Protein AF-A0A1F5A485-F1 (afdb_monomer_lite)

Radius of gyration: 13.73 Å; chains: 1; bounding box: 28×34×28 Å

pLDDT: mean 78.48, std 18.53, range [36.19, 95.38]

Foldseek 3Di:
DDDDPLLVCLVCQLLVNDDLVNNLVSVVVCVVDPVSVVSSVVVNVVSVVCVVVVVRPDSVPPDPDPDDDPHVVVVVCVVVVPDD

Secondary structure (DSSP, 8-state):
-PPPTTGGGHHHHHTT-S-HHHHHHHHHHHTT-HHHHHHHHHHHHHHHHHHHTTSSPPTTSS---S--PPPHHHHHHHHTT---

Structure (mmCIF, N/CA/C/O backbone):
data_AF-A0A1F5A485-F1
#
_entry.id   AF-A0A1F5A485-F1
#
loop_
_atom_site.group_PDB
_atom_site.id
_atom_site.type_symbol
_atom_site.label_atom_id
_atom_site.label_alt_id
_atom_site.label_comp_id
_atom_site.label_asym_id
_atom_site.label_entity_id
_atom_site.label_seq_id
_atom_site.pdbx_PDB_ins_code
_atom_site.Cartn_x
_atom_site.Cartn_y
_atom_site.Cartn_z
_atom_site.occupancy
_atom_site.B_iso_or_equiv
_atom_site.auth_seq_id
_atom_site.auth_comp_id
_atom_site.auth_asym_id
_atom_site.auth_atom_id
_atom_site.pdbx_PDB_model_num
ATOM 1 N N . MET A 1 1 ? 5.595 -17.349 12.342 1.00 54.41 1 MET A N 1
ATOM 2 C CA . MET A 1 1 ? 5.110 -16.872 11.025 1.00 54.41 1 MET A CA 1
ATOM 3 C C . MET A 1 1 ? 6.298 -16.292 10.273 1.00 54.41 1 MET A C 1
ATOM 5 O O . MET A 1 1 ? 6.980 -15.440 10.830 1.00 54.41 1 MET A O 1
ATOM 9 N N . LYS A 1 2 ? 6.628 -16.801 9.079 1.00 61.03 2 LYS A N 1
ATOM 10 C CA . LYS A 1 2 ? 7.724 -16.232 8.276 1.00 61.03 2 LYS A CA 1
ATOM 11 C C . LYS A 1 2 ? 7.276 -14.858 7.776 1.00 61.03 2 LYS A C 1
ATOM 13 O O . LYS A 1 2 ? 6.177 -14.752 7.239 1.00 61.03 2 LYS A O 1
ATOM 18 N N . LYS A 1 3 ? 8.093 -13.822 7.983 1.00 73.00 3 LYS A N 1
ATOM 19 C CA . LYS A 1 3 ? 7.837 -12.491 7.416 1.00 73.00 3 LYS A CA 1
ATOM 20 C C . LYS A 1 3 ? 7.738 -12.638 5.897 1.00 73.00 3 LYS A C 1
ATOM 22 O O . LYS A 1 3 ? 8.621 -13.249 5.292 1.00 73.00 3 LYS A O 1
ATOM 27 N N . CYS A 1 4 ? 6.655 -12.149 5.294 1.00 89.62 4 CYS A N 1
ATOM 28 C CA . CYS A 1 4 ? 6.544 -12.161 3.840 1.00 89.62 4 CYS A CA 1
ATOM 29 C C . CYS A 1 4 ? 7.621 -11.241 3.254 1.00 89.62 4 CYS A C 1
ATOM 31 O O . CYS A 1 4 ? 7.833 -10.138 3.757 1.00 89.62 4 CYS A O 1
ATOM 33 N N . LYS A 1 5 ? 8.282 -11.673 2.174 1.00 91.62 5 LYS A N 1
ATOM 34 C CA . LYS A 1 5 ? 9.343 -10.885 1.537 1.00 91.62 5 LYS A CA 1
ATOM 35 C C . LYS A 1 5 ? 8.855 -9.525 1.035 1.00 91.62 5 LYS A C 1
ATOM 37 O O . LYS A 1 5 ? 9.654 -8.609 0.992 1.00 91.62 5 LYS A O 1
ATOM 42 N N . TYR A 1 6 ?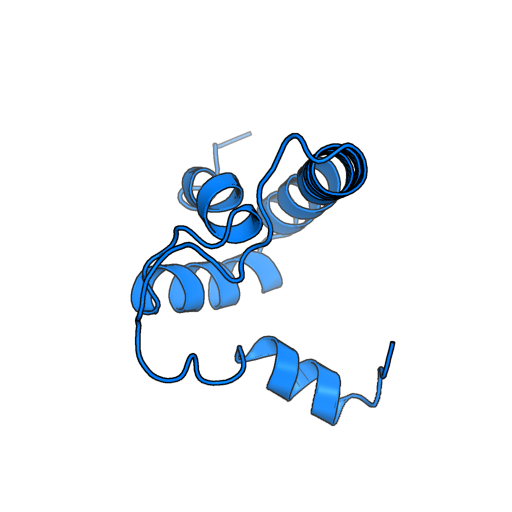 7.570 -9.378 0.710 1.00 92.81 6 TYR A N 1
ATOM 43 C CA . TYR A 1 6 ? 6.980 -8.142 0.178 1.00 92.81 6 TYR A CA 1
ATOM 44 C C . TYR A 1 6 ? 6.399 -7.214 1.247 1.00 92.81 6 TYR A C 1
ATOM 46 O O . TYR A 1 6 ? 5.929 -6.128 0.933 1.00 92.81 6 TYR A O 1
ATOM 54 N N . GLU A 1 7 ? 6.422 -7.616 2.517 1.00 92.56 7 GLU A N 1
ATOM 55 C CA . GLU A 1 7 ? 5.816 -6.839 3.602 1.00 92.56 7 GLU A CA 1
ATOM 56 C C . GLU A 1 7 ? 6.417 -5.428 3.733 1.00 92.56 7 GLU A C 1
ATOM 58 O O . GLU A 1 7 ? 5.713 -4.478 4.048 1.00 92.56 7 GLU A O 1
ATOM 63 N N . HIS A 1 8 ? 7.703 -5.275 3.416 1.00 93.50 8 HIS A N 1
ATOM 64 C CA . HIS A 1 8 ? 8.406 -3.991 3.448 1.00 93.50 8 HIS A CA 1
ATOM 65 C C . HIS A 1 8 ? 7.932 -2.979 2.388 1.00 93.50 8 HIS A C 1
ATOM 67 O O . HIS A 1 8 ? 8.275 -1.804 2.476 1.00 93.50 8 HIS A O 1
ATOM 73 N N . TRP A 1 9 ? 7.156 -3.409 1.389 1.00 95.38 9 TRP A N 1
ATOM 74 C CA . TRP A 1 9 ? 6.602 -2.528 0.361 1.00 95.38 9 TRP A CA 1
ATOM 75 C C . TRP A 1 9 ? 5.267 -1.895 0.761 1.00 95.38 9 TRP A C 1
ATOM 77 O O . TRP A 1 9 ? 4.839 -0.958 0.094 1.00 95.38 9 TRP A O 1
ATOM 87 N N . ILE A 1 10 ? 4.628 -2.339 1.851 1.00 94.50 10 ILE A N 1
ATOM 88 C CA . ILE A 1 10 ? 3.281 -1.878 2.221 1.00 94.50 10 ILE A CA 1
ATOM 89 C C . ILE A 1 10 ? 3.256 -0.373 2.515 1.00 94.50 10 ILE A C 1
ATOM 91 O O . ILE A 1 10 ? 2.447 0.343 1.927 1.00 94.50 10 ILE A O 1
ATOM 95 N N . ASP A 1 11 ? 4.164 0.135 3.351 1.00 93.62 11 ASP A N 1
ATOM 96 C CA . ASP A 1 11 ? 4.203 1.568 3.679 1.00 93.62 11 ASP A CA 1
ATOM 97 C C . ASP A 1 11 ? 4.484 2.416 2.432 1.00 93.62 11 ASP A C 1
ATOM 99 O O . ASP A 1 11 ? 3.838 3.435 2.195 1.00 93.62 11 ASP A O 1
ATOM 103 N N . GLY A 1 12 ? 5.419 1.962 1.590 1.00 93.56 12 GLY A N 1
ATOM 104 C CA . GLY A 1 12 ? 5.724 2.617 0.321 1.00 93.56 12 GLY A CA 1
ATOM 105 C C . GLY A 1 12 ? 4.526 2.628 -0.626 1.00 93.56 12 GLY A C 1
ATOM 106 O O . GLY A 1 12 ? 4.298 3.620 -1.310 1.00 93.56 12 GLY A O 1
ATOM 107 N N . TYR A 1 13 ? 3.743 1.551 -0.650 1.00 94.00 13 TYR A N 1
ATOM 108 C CA . TYR A 1 13 ? 2.535 1.452 -1.458 1.00 94.00 13 TYR A CA 1
ATOM 109 C C . TYR A 1 13 ? 1.442 2.404 -0.955 1.00 94.00 13 TYR A C 1
ATOM 111 O O . TYR A 1 13 ? 0.872 3.154 -1.742 1.00 94.00 13 TYR A O 1
ATOM 119 N N . LEU A 1 14 ? 1.183 2.428 0.357 1.00 92.94 14 LEU A N 1
ATOM 120 C CA . LEU A 1 14 ? 0.151 3.272 0.975 1.00 92.94 14 LEU A CA 1
ATOM 121 C C . LEU A 1 14 ? 0.464 4.775 0.912 1.00 92.94 14 LEU A C 1
ATOM 123 O O . LEU A 1 14 ? -0.452 5.603 0.928 1.00 92.94 14 LEU A O 1
ATOM 127 N N . LEU A 1 15 ? 1.748 5.128 0.870 1.00 92.44 15 LEU A N 1
ATOM 128 C CA . LEU A 1 15 ? 2.230 6.508 0.796 1.00 92.44 15 LEU A CA 1
ATOM 129 C C . LEU A 1 15 ? 2.590 6.953 -0.629 1.00 92.44 15 LEU A C 1
ATOM 131 O O . LEU A 1 15 ? 3.161 8.029 -0.781 1.00 92.44 15 LEU A O 1
ATOM 135 N N . ASP A 1 16 ? 2.288 6.144 -1.651 1.00 89.00 16 ASP A N 1
ATOM 136 C CA . ASP A 1 16 ? 2.598 6.430 -3.061 1.00 89.00 16 ASP A CA 1
ATOM 137 C C . ASP A 1 16 ? 4.104 6.677 -3.335 1.00 89.00 16 ASP A C 1
ATOM 139 O O . ASP A 1 16 ? 4.481 7.490 -4.173 1.00 89.00 16 ASP A O 1
ATOM 143 N N . ARG A 1 17 ? 4.990 5.953 -2.634 1.00 92.06 17 ARG A N 1
ATOM 144 C CA . ARG A 1 17 ? 6.463 6.072 -2.727 1.00 92.06 17 ARG A CA 1
ATOM 145 C C . ARG A 1 17 ? 7.153 4.921 -3.463 1.00 92.06 17 ARG A C 1
ATOM 147 O O . ARG A 1 17 ? 8.372 4.955 -3.624 1.00 92.06 17 ARG A O 1
ATOM 154 N N . LEU A 1 18 ? 6.419 3.885 -3.872 1.00 91.12 18 LEU A N 1
ATOM 155 C CA . LEU A 1 18 ? 6.994 2.804 -4.678 1.00 91.12 18 LEU A CA 1
ATOM 156 C C . LEU A 1 18 ? 7.233 3.259 -6.115 1.00 91.12 18 LEU A C 1
ATOM 158 O O . LEU A 1 18 ? 6.429 3.985 -6.701 1.00 91.12 18 LEU A O 1
ATOM 162 N N . LYS A 1 19 ? 8.318 2.759 -6.709 1.00 91.19 19 LYS A N 1
ATOM 163 C CA . LYS A 1 19 ? 8.521 2.867 -8.154 1.00 91.19 19 LYS A CA 1
ATOM 164 C C . LYS A 1 19 ? 7.409 2.104 -8.884 1.00 91.19 19 LYS A C 1
ATOM 166 O O . LYS A 1 19 ? 6.916 1.114 -8.344 1.00 91.19 19 LYS A O 1
ATOM 171 N N . PRO A 1 20 ? 7.052 2.488 -10.122 1.00 88.69 20 PRO A N 1
ATOM 172 C CA . PRO A 1 20 ? 6.000 1.804 -10.877 1.00 88.69 20 PRO A CA 1
ATOM 173 C C . PRO A 1 20 ? 6.213 0.288 -11.014 1.00 88.69 20 PRO A C 1
ATOM 175 O O . PRO A 1 20 ? 5.261 -0.481 -10.913 1.00 88.69 20 PRO A O 1
ATOM 178 N N . GLU A 1 21 ? 7.463 -0.140 -11.198 1.00 89.56 21 GLU A N 1
ATOM 179 C CA . GLU A 1 21 ? 7.850 -1.552 -11.321 1.00 89.56 21 GLU A CA 1
ATOM 180 C C . GLU A 1 21 ? 7.620 -2.326 -10.013 1.00 89.56 21 GLU A C 1
ATOM 182 O O . GLU A 1 21 ? 6.961 -3.367 -10.009 1.00 89.56 21 GLU A O 1
ATOM 187 N N . ASP A 1 22 ? 8.092 -1.778 -8.890 1.00 92.69 22 ASP A N 1
ATOM 188 C CA . ASP A 1 22 ? 7.912 -2.366 -7.558 1.00 92.69 22 ASP A CA 1
ATOM 189 C C . ASP A 1 22 ? 6.437 -2.368 -7.150 1.00 92.69 22 ASP A C 1
ATOM 191 O O . ASP A 1 22 ? 5.948 -3.332 -6.563 1.00 92.69 22 ASP A O 1
ATOM 195 N N . GLN A 1 23 ? 5.700 -1.311 -7.503 1.00 91.81 23 GLN A N 1
ATOM 196 C CA . GLN A 1 23 ? 4.266 -1.227 -7.271 1.00 91.81 23 GLN A CA 1
ATOM 197 C C . GLN A 1 23 ? 3.528 -2.350 -8.000 1.00 91.81 23 GLN A C 1
ATOM 199 O O . GLN A 1 23 ? 2.725 -3.029 -7.370 1.00 91.81 23 GLN A O 1
ATOM 204 N N . ALA A 1 24 ? 3.796 -2.566 -9.292 1.00 90.50 24 ALA A N 1
ATOM 205 C CA . ALA A 1 24 ? 3.153 -3.628 -10.066 1.00 90.50 24 ALA A CA 1
ATOM 206 C C . ALA A 1 24 ? 3.464 -5.021 -9.490 1.00 90.50 24 ALA A C 1
ATOM 208 O O . ALA A 1 24 ? 2.561 -5.836 -9.304 1.00 90.50 24 ALA A O 1
ATOM 209 N N . ALA A 1 25 ? 4.724 -5.270 -9.126 1.00 91.81 25 ALA A N 1
ATOM 210 C CA . ALA A 1 25 ? 5.137 -6.531 -8.516 1.00 91.81 25 ALA A CA 1
ATOM 211 C C . ALA A 1 25 ? 4.506 -6.749 -7.127 1.00 91.81 25 ALA A C 1
ATOM 213 O O . ALA A 1 25 ? 4.108 -7.865 -6.781 1.00 91.81 25 ALA A O 1
ATOM 214 N N . PHE A 1 26 ? 4.394 -5.689 -6.320 1.00 94.81 26 PHE A N 1
ATOM 215 C CA . PHE A 1 26 ? 3.686 -5.732 -5.043 1.00 94.81 26 PHE A CA 1
ATOM 216 C C . PHE A 1 26 ? 2.204 -6.043 -5.246 1.00 94.81 26 PHE A C 1
ATOM 218 O O . PHE A 1 26 ? 1.631 -6.863 -4.536 1.00 94.81 26 PHE A O 1
ATOM 225 N N . GLU A 1 27 ? 1.604 -5.390 -6.235 1.00 93.38 27 GLU A N 1
ATOM 226 C CA . GLU A 1 27 ? 0.211 -5.516 -6.618 1.00 93.38 27 GLU A CA 1
ATOM 227 C C . GLU A 1 27 ? -0.146 -6.961 -6.985 1.00 93.38 27 GLU A C 1
ATOM 229 O O . GLU A 1 27 ? -1.101 -7.511 -6.440 1.00 93.38 27 GLU A O 1
ATOM 234 N N . GLU A 1 28 ? 0.644 -7.607 -7.840 1.00 92.38 28 GLU A N 1
ATOM 235 C CA . GLU A 1 28 ? 0.482 -9.029 -8.174 1.00 92.38 28 GLU A CA 1
ATOM 236 C C . GLU A 1 28 ? 0.566 -9.931 -6.938 1.00 92.38 28 GLU A C 1
ATOM 238 O O . GLU A 1 28 ? -0.204 -10.884 -6.796 1.00 92.38 28 GLU A O 1
ATOM 243 N N . HIS A 1 29 ? 1.473 -9.615 -6.014 1.00 93.25 29 HIS A N 1
ATOM 244 C CA . HIS A 1 29 ? 1.650 -10.391 -4.798 1.00 93.25 29 HIS A CA 1
ATOM 245 C C . HIS A 1 29 ? 0.517 -10.202 -3.781 1.00 93.25 29 HIS A C 1
ATOM 247 O O . HIS A 1 29 ? 0.048 -11.187 -3.204 1.00 93.25 29 HIS A O 1
ATOM 253 N N . TYR A 1 30 ? 0.089 -8.963 -3.520 1.00 89.25 30 TYR A N 1
ATOM 254 C CA . TYR A 1 30 ? -0.861 -8.677 -2.441 1.00 89.25 30 TYR A CA 1
ATOM 255 C C . TYR A 1 30 ? -2.203 -9.373 -2.681 1.00 89.25 30 TYR A C 1
ATOM 257 O O . TYR A 1 30 ? -2.821 -9.844 -1.728 1.00 89.25 30 TYR A O 1
ATOM 265 N N . PHE A 1 31 ? -2.608 -9.539 -3.941 1.00 88.12 31 PHE A N 1
ATOM 266 C CA . PHE A 1 31 ? -3.844 -10.239 -4.283 1.00 88.12 31 PHE A CA 1
ATOM 267 C C . PHE A 1 31 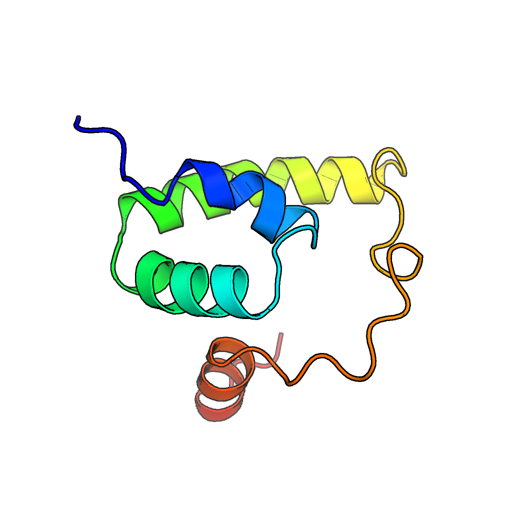? -3.838 -11.736 -4.009 1.00 88.12 31 PHE A C 1
ATOM 269 O O . PHE A 1 31 ? -4.901 -12.323 -3.821 1.00 88.12 31 PHE A O 1
ATOM 276 N N . ILE A 1 32 ? -2.664 -12.362 -3.972 1.00 90.62 32 ILE A N 1
ATOM 277 C CA . ILE A 1 32 ? -2.529 -13.802 -3.724 1.00 90.62 32 ILE A CA 1
ATOM 278 C C . ILE A 1 32 ? -1.989 -14.111 -2.326 1.00 90.62 32 ILE A C 1
ATOM 280 O O . ILE A 1 32 ? -1.812 -15.276 -1.973 1.00 90.62 32 ILE A O 1
ATOM 284 N N . CYS A 1 33 ? -1.710 -13.088 -1.516 1.00 93.44 33 CYS A N 1
ATOM 285 C CA . CYS A 1 33 ? -1.132 -13.249 -0.190 1.00 93.44 33 CYS A CA 1
ATOM 286 C C . CYS A 1 33 ? -2.063 -12.684 0.892 1.00 93.44 33 CYS A C 1
ATOM 288 O O . CYS A 1 33 ? -2.014 -11.484 1.174 1.00 93.44 33 CYS A O 1
ATOM 290 N N . PRO A 1 34 ? -2.841 -13.543 1.585 1.00 92.06 34 PRO A N 1
ATOM 291 C CA . PRO A 1 34 ? -3.742 -13.117 2.659 1.00 92.06 34 PRO A CA 1
ATOM 292 C C . PRO A 1 34 ? -3.044 -12.322 3.770 1.00 92.06 34 PRO A C 1
ATOM 294 O O . PRO A 1 34 ? -3.629 -11.416 4.351 1.00 92.06 34 PRO A O 1
ATOM 297 N N . HIS A 1 35 ? -1.774 -12.630 4.047 1.00 92.06 35 HIS A N 1
ATOM 298 C CA . HIS A 1 35 ? -0.975 -11.918 5.047 1.00 92.06 35 HIS A CA 1
ATOM 299 C C . HIS A 1 35 ? -0.672 -10.473 4.634 1.00 92.06 35 HIS A C 1
ATOM 301 O O . HIS A 1 35 ? -0.851 -9.555 5.431 1.00 92.06 35 HIS A O 1
ATOM 307 N N . CYS A 1 36 ? -0.240 -10.256 3.388 1.00 92.88 36 CYS A N 1
ATOM 308 C CA . CYS A 1 36 ? 0.003 -8.907 2.876 1.00 92.88 36 CYS A CA 1
ATOM 309 C C . CYS A 1 36 ? -1.301 -8.125 2.707 1.00 92.88 36 CYS A C 1
ATOM 311 O O . CYS A 1 36 ? -1.312 -6.940 3.019 1.00 92.88 36 CYS A O 1
ATOM 313 N N . PHE A 1 37 ? -2.393 -8.784 2.301 1.00 92.56 37 PHE A N 1
ATOM 314 C CA . PHE A 1 37 ? -3.723 -8.175 2.266 1.00 92.56 37 PHE A CA 1
ATOM 315 C C . PHE A 1 37 ? -4.142 -7.661 3.649 1.00 92.56 37 PHE A C 1
ATOM 317 O O . PHE A 1 37 ? -4.423 -6.478 3.799 1.00 92.56 37 PHE A O 1
ATOM 324 N N . ALA A 1 38 ? -4.120 -8.525 4.670 1.00 92.50 38 ALA A N 1
ATOM 325 C CA . ALA A 1 38 ? -4.554 -8.164 6.020 1.00 92.50 38 ALA A CA 1
ATOM 326 C C . ALA A 1 38 ?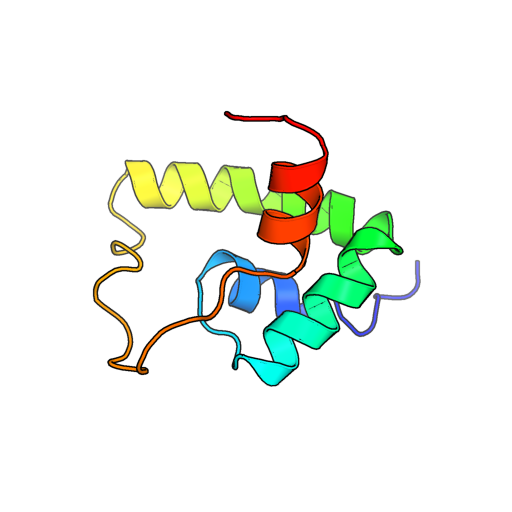 -3.705 -7.037 6.627 1.00 92.50 38 ALA A C 1
ATOM 328 O O . ALA A 1 38 ? -4.236 -6.125 7.255 1.00 92.50 38 ALA A O 1
ATOM 329 N N . LYS A 1 39 ? -2.382 -7.065 6.413 1.00 92.75 39 LYS A N 1
ATOM 330 C CA . LYS A 1 39 ? -1.501 -5.988 6.883 1.00 92.75 39 LYS A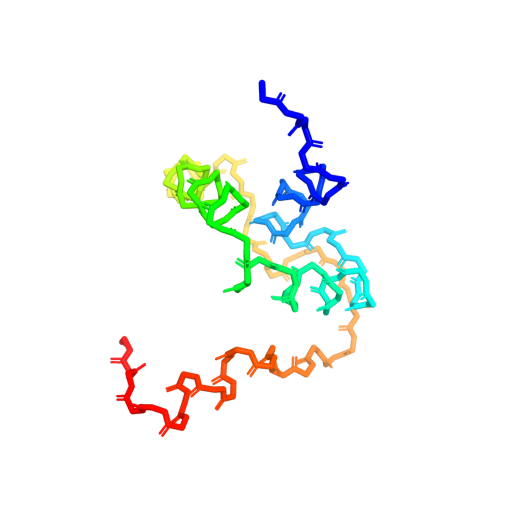 CA 1
ATOM 331 C C . LYS A 1 39 ? -1.754 -4.665 6.173 1.00 92.75 39 LYS A C 1
ATOM 333 O O . LYS A 1 39 ? -1.797 -3.632 6.834 1.00 92.75 39 LYS A O 1
ATOM 338 N N . LEU A 1 40 ? -1.922 -4.700 4.853 1.00 93.56 40 LEU A N 1
ATOM 339 C CA . LEU A 1 40 ? -2.228 -3.509 4.072 1.00 93.56 40 LEU A CA 1
ATOM 340 C C . LEU A 1 40 ? -3.557 -2.895 4.505 1.00 93.56 40 LEU A C 1
ATOM 342 O O . LEU A 1 40 ? -3.615 -1.686 4.698 1.00 93.56 40 LEU A O 1
ATOM 346 N N . ASP A 1 41 ? -4.588 -3.717 4.704 1.00 92.31 41 ASP A N 1
ATOM 347 C CA . ASP A 1 41 ? -5.901 -3.276 5.176 1.00 92.31 41 ASP A CA 1
ATOM 348 C C . ASP A 1 41 ? -5.792 -2.571 6.538 1.00 92.31 41 ASP A C 1
ATOM 350 O O . ASP A 1 41 ? -6.163 -1.401 6.656 1.00 92.31 41 ASP A O 1
ATOM 354 N N . GLN A 1 42 ? -5.131 -3.208 7.512 1.00 92.88 42 GLN A N 1
ATOM 355 C CA . GLN A 1 42 ? -4.896 -2.640 8.843 1.00 92.88 42 GLN A CA 1
ATOM 356 C C . GLN A 1 42 ? -4.136 -1.302 8.796 1.00 92.88 42 GLN A C 1
ATOM 358 O O . GLN A 1 42 ? -4.474 -0.356 9.504 1.00 92.88 42 GLN A O 1
ATOM 363 N N . GLN A 1 43 ? -3.083 -1.200 7.981 1.00 94.38 43 GLN A N 1
ATOM 364 C CA . GLN A 1 43 ? -2.296 0.034 7.878 1.00 94.38 43 GLN A CA 1
ATOM 365 C C . GLN A 1 43 ? -3.016 1.127 7.073 1.00 94.38 43 GLN A C 1
ATOM 367 O O . GLN A 1 43 ? -2.790 2.315 7.314 1.00 94.38 43 GLN A O 1
ATOM 372 N N . SER A 1 44 ? -3.904 0.753 6.147 1.00 93.12 44 SER A N 1
ATOM 373 C CA . SER A 1 44 ? -4.656 1.705 5.327 1.00 93.12 44 SER A CA 1
ATOM 374 C C . SER A 1 44 ? -5.598 2.578 6.155 1.00 93.12 44 SER A C 1
ATOM 376 O O . SER A 1 44 ? -5.746 3.760 5.848 1.00 93.12 44 SER A O 1
ATOM 378 N N . GLU A 1 45 ? -6.173 2.037 7.232 1.00 92.69 45 GLU A N 1
ATOM 379 C CA . GLU A 1 45 ? -7.030 2.784 8.156 1.00 92.69 45 GLU A CA 1
ATOM 380 C C . GLU A 1 45 ? -6.249 3.916 8.840 1.00 92.69 45 GLU A C 1
ATOM 382 O O . GLU A 1 45 ? -6.675 5.072 8.832 1.00 92.69 45 GLU A O 1
ATOM 387 N N . ILE A 1 46 ? -5.046 3.613 9.336 1.00 93.00 46 ILE A N 1
ATOM 388 C CA . ILE A 1 46 ? -4.159 4.601 9.964 1.00 93.00 46 ILE A CA 1
ATOM 389 C C . ILE A 1 46 ? -3.795 5.696 8.957 1.00 93.00 46 ILE A C 1
ATOM 391 O O . ILE A 1 46 ? -3.896 6.883 9.260 1.00 93.00 46 ILE A O 1
ATOM 395 N N . VAL A 1 47 ? -3.407 5.314 7.738 1.00 91.31 47 VAL A N 1
ATOM 396 C CA . VAL A 1 47 ? -3.039 6.271 6.685 1.00 91.31 47 VAL A CA 1
ATOM 397 C C . VAL A 1 47 ? -4.216 7.176 6.311 1.00 91.31 47 VAL A C 1
ATOM 399 O O . VAL A 1 47 ? -4.012 8.370 6.105 1.00 91.31 47 VAL A O 1
ATOM 402 N N . GLN A 1 48 ? -5.444 6.654 6.259 1.00 89.31 48 GLN A N 1
ATOM 403 C CA . GLN A 1 48 ? -6.638 7.466 6.004 1.00 89.31 48 GLN A CA 1
ATOM 404 C C . GLN A 1 48 ? -6.882 8.498 7.109 1.00 89.31 48 GLN A C 1
ATOM 406 O O . GLN A 1 48 ? -7.157 9.657 6.798 1.00 89.31 48 GLN A O 1
ATOM 411 N N . ILE A 1 49 ? -6.735 8.108 8.379 1.00 92.56 49 ILE A N 1
ATOM 412 C CA . ILE A 1 49 ? -6.848 9.032 9.516 1.00 92.56 49 ILE A CA 1
ATOM 413 C C . ILE A 1 49 ? -5.780 10.124 9.407 1.00 92.56 49 ILE A C 1
ATOM 415 O O . ILE A 1 49 ? -6.102 11.305 9.450 1.00 92.56 49 ILE A O 1
ATOM 419 N N . LEU A 1 50 ? -4.518 9.753 9.178 1.00 91.06 50 LEU A N 1
ATOM 420 C CA . LEU A 1 50 ? -3.426 10.723 9.074 1.00 91.06 50 LEU A CA 1
ATOM 421 C C . LEU A 1 50 ? -3.584 11.684 7.883 1.00 91.06 50 LEU A C 1
ATOM 423 O O . LEU A 1 50 ? -3.215 12.851 7.994 1.00 91.06 50 LEU A O 1
ATOM 427 N N . ARG A 1 51 ? -4.148 11.223 6.759 1.00 87.56 51 ARG A N 1
ATOM 428 C CA . ARG A 1 51 ? -4.511 12.087 5.620 1.00 87.56 51 ARG A CA 1
ATOM 429 C C . ARG A 1 51 ? -5.645 13.049 5.989 1.00 87.56 51 ARG A C 1
ATOM 431 O O . ARG A 1 51 ? -5.575 14.223 5.649 1.00 87.56 51 ARG A O 1
ATOM 438 N N . LYS A 1 52 ? -6.665 12.578 6.715 1.00 89.69 52 LYS A N 1
ATOM 439 C CA . LYS A 1 52 ? -7.790 13.409 7.174 1.00 89.69 52 LYS A CA 1
ATOM 440 C C . LYS A 1 52 ? -7.343 14.514 8.134 1.00 89.69 52 LYS A C 1
ATOM 442 O O . LYS A 1 52 ? -7.821 15.637 8.025 1.00 89.69 52 LYS A O 1
ATOM 447 N N . GLU A 1 53 ? -6.413 14.202 9.029 1.00 92.44 53 GLU A N 1
ATOM 448 C CA . GLU A 1 53 ? -5.836 15.161 9.978 1.00 92.44 53 GLU A CA 1
ATOM 449 C C . GLU A 1 53 ? -4.760 16.068 9.341 1.00 92.44 53 GLU A C 1
ATOM 451 O O . GLU A 1 53 ? -4.154 16.885 10.029 1.00 92.44 53 GLU A O 1
ATOM 456 N N . GLY A 1 54 ? -4.484 15.927 8.037 1.00 88.12 54 GLY A N 1
ATOM 457 C CA . GLY A 1 54 ? -3.486 16.732 7.324 1.00 88.12 54 GLY A CA 1
ATOM 458 C C . GLY A 1 54 ? -2.031 16.441 7.712 1.00 88.12 54 GLY A C 1
ATOM 459 O O . GLY A 1 54 ? -1.136 17.201 7.356 1.00 88.12 54 GLY A O 1
ATOM 460 N N . VAL A 1 55 ? -1.775 15.346 8.437 1.00 89.94 55 VAL A N 1
ATOM 461 C CA . VAL A 1 55 ? -0.424 14.916 8.840 1.00 89.94 55 VAL A CA 1
ATOM 462 C C . VAL A 1 55 ? 0.344 14.351 7.646 1.00 89.94 55 VAL A C 1
ATOM 464 O O . VAL A 1 55 ? 1.554 14.539 7.523 1.00 89.94 55 VAL A O 1
ATOM 467 N N . LEU A 1 56 ? -0.359 13.646 6.758 1.00 84.25 56 LEU A N 1
ATOM 468 C CA . LEU A 1 56 ? 0.171 13.212 5.470 1.00 84.25 56 LEU A CA 1
ATOM 469 C C . LEU A 1 56 ? -0.299 14.189 4.393 1.00 84.25 56 LEU A C 1
ATOM 471 O O . LEU A 1 56 ? -1.496 14.446 4.282 1.00 84.25 56 LEU A O 1
ATOM 475 N N . GLY A 1 57 ? 0.646 14.711 3.607 1.00 70.25 57 GLY A N 1
ATOM 476 C CA . GLY A 1 57 ? 0.340 15.570 2.463 1.00 70.25 57 GLY A CA 1
ATOM 477 C C . GLY A 1 57 ? -0.521 14.856 1.420 1.00 70.25 57 GLY A C 1
ATOM 478 O O . GLY A 1 57 ? -0.528 13.621 1.339 1.00 70.25 57 GLY A O 1
ATOM 479 N N . ASP A 1 58 ? -1.250 15.636 0.621 1.00 60.34 58 ASP A N 1
ATOM 480 C CA . ASP A 1 58 ? -2.002 15.092 -0.504 1.00 60.34 58 ASP A CA 1
ATOM 481 C C . ASP A 1 58 ? -1.021 14.417 -1.486 1.00 60.34 58 ASP A C 1
ATOM 483 O O . ASP A 1 58 ? 0.042 14.974 -1.782 1.00 60.34 58 ASP A O 1
ATOM 487 N N . PRO A 1 59 ? -1.327 13.207 -1.989 1.00 58.94 59 PRO A N 1
ATOM 488 C CA . PRO A 1 59 ? -0.469 12.499 -2.939 1.00 58.94 59 PRO A CA 1
ATOM 489 C C . PRO A 1 59 ? -0.262 13.270 -4.257 1.00 58.94 59 PRO A C 1
ATOM 491 O O . PRO A 1 59 ? 0.517 12.821 -5.094 1.00 58.94 59 PRO A O 1
ATOM 494 N N . GLY A 1 60 ? -0.933 14.411 -4.454 1.00 51.44 60 GLY A N 1
ATOM 495 C CA . GLY A 1 60 ? -0.770 15.303 -5.596 1.00 51.44 60 GLY A CA 1
ATOM 496 C C . GLY A 1 60 ? 0.550 16.080 -5.686 1.00 51.44 60 GLY A C 1
ATOM 497 O O . GLY A 1 60 ? 0.814 16.620 -6.756 1.00 51.44 60 GLY A O 1
ATOM 498 N N . GLU A 1 61 ? 1.392 16.128 -4.644 1.00 46.19 61 GLU A N 1
ATOM 499 C CA . GLU A 1 61 ? 2.572 17.025 -4.634 1.00 46.19 61 GLU A CA 1
ATOM 500 C C . GLU A 1 61 ? 3.945 16.332 -4.566 1.00 46.19 61 GLU A C 1
ATOM 502 O O . GLU A 1 61 ? 4.983 16.993 -4.563 1.00 46.19 61 GLU A O 1
ATOM 507 N N . ALA A 1 62 ? 3.991 14.996 -4.583 1.00 43.03 62 ALA A N 1
ATOM 508 C CA . ALA A 1 62 ? 5.247 14.248 -4.635 1.00 43.03 62 ALA A CA 1
ATOM 509 C C . ALA A 1 62 ? 5.444 13.572 -6.004 1.00 43.03 62 ALA A C 1
ATOM 511 O O . ALA A 1 62 ? 4.846 12.541 -6.300 1.00 43.03 62 ALA A O 1
ATOM 512 N N . CYS A 1 63 ? 6.365 14.153 -6.781 1.00 39.53 63 CYS A N 1
ATOM 513 C CA . CYS A 1 63 ? 6.952 13.680 -8.041 1.00 39.53 63 CYS A CA 1
ATOM 514 C C . CYS A 1 63 ? 6.117 13.893 -9.320 1.00 39.53 63 CYS A C 1
ATOM 516 O O . CYS A 1 63 ? 5.204 13.134 -9.639 1.00 39.53 63 CYS A O 1
ATOM 518 N N . GLU A 1 64 ? 6.563 14.857 -10.136 1.00 36.19 64 GLU A N 1
ATOM 519 C CA . GLU A 1 64 ? 6.368 14.902 -11.592 1.00 36.19 64 GLU A CA 1
ATOM 520 C C . GLU A 1 64 ? 6.908 13.612 -12.243 1.00 36.19 64 GLU A C 1
ATOM 522 O O . GLU A 1 64 ? 8.007 13.554 -12.787 1.00 36.19 64 GLU A O 1
ATOM 527 N N . HIS A 1 65 ? 6.125 12.540 -12.189 1.00 42.25 65 HIS A N 1
ATOM 528 C CA . HIS A 1 65 ? 6.285 11.379 -13.051 1.00 42.25 65 HIS A CA 1
ATOM 529 C C . HIS A 1 65 ? 5.020 11.240 -13.893 1.00 42.25 65 HIS A C 1
ATOM 531 O O . HIS A 1 65 ? 3.997 10.705 -13.471 1.00 42.25 65 HIS A O 1
ATOM 537 N N . VAL A 1 66 ? 5.130 11.808 -15.094 1.00 42.12 66 VAL A N 1
ATOM 538 C CA . VAL A 1 66 ? 4.390 11.518 -16.326 1.00 42.12 66 VAL A CA 1
ATOM 539 C C . VAL A 1 66 ? 3.481 10.284 -16.210 1.00 42.12 66 VAL A C 1
ATOM 541 O O . VAL A 1 66 ? 3.948 9.152 -16.159 1.00 42.12 66 VAL A 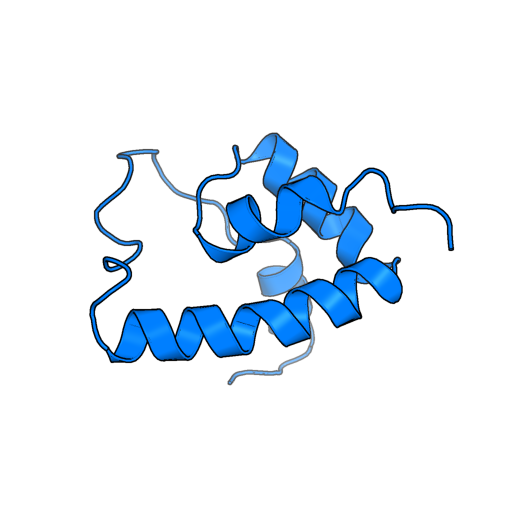O 1
ATOM 544 N N . HIS A 1 67 ? 2.169 10.538 -16.200 1.00 46.38 67 HIS A N 1
ATOM 545 C CA . HIS A 1 67 ? 1.078 9.593 -16.459 1.00 46.38 67 HIS A CA 1
ATOM 546 C C . HIS A 1 67 ? 1.223 8.189 -15.842 1.00 46.38 67 HIS A C 1
ATOM 548 O O . HIS A 1 67 ? 1.552 7.221 -16.525 1.00 46.38 67 HIS A O 1
ATOM 554 N N . ARG A 1 68 ? 0.839 8.050 -14.564 1.00 51.12 68 ARG A N 1
ATOM 555 C CA . ARG A 1 68 ? 0.602 6.750 -13.911 1.00 51.12 68 ARG A CA 1
ATOM 556 C C . ARG A 1 68 ? -0.474 5.974 -14.695 1.00 51.12 68 ARG A C 1
ATOM 558 O O . ARG A 1 68 ? -1.636 6.395 -14.683 1.00 51.12 68 ARG A O 1
ATOM 565 N N . PRO A 1 69 ? -0.154 4.860 -15.382 1.00 49.72 69 PRO A N 1
ATOM 566 C CA . PRO A 1 69 ? -1.191 4.029 -15.972 1.00 49.72 69 PRO A CA 1
ATOM 567 C C . PRO A 1 69 ? -2.089 3.495 -14.844 1.00 49.72 69 PRO A C 1
ATOM 569 O O . PRO A 1 69 ? -1.598 3.225 -13.745 1.00 49.72 69 PRO A O 1
ATOM 572 N N . PRO A 1 70 ? -3.407 3.356 -15.071 1.00 55.34 70 PRO A N 1
ATOM 573 C CA . PRO A 1 70 ? -4.307 2.845 -14.046 1.00 55.34 70 PRO A CA 1
ATOM 574 C C . PRO A 1 70 ? -3.810 1.477 -13.584 1.00 55.34 70 PRO A C 1
ATOM 576 O O . PRO A 1 70 ? -3.562 0.611 -14.431 1.00 55.34 70 PRO A O 1
ATOM 579 N N . SER A 1 71 ? -3.670 1.314 -12.263 1.00 65.44 71 SER A N 1
ATOM 580 C CA . SER A 1 71 ? -3.233 0.061 -11.643 1.00 65.44 71 SER A CA 1
ATOM 581 C C . SER A 1 71 ? -4.021 -1.114 -12.214 1.00 65.44 71 SER A C 1
ATOM 583 O O . SER A 1 71 ? -5.213 -0.992 -12.534 1.00 65.44 71 SER A O 1
ATOM 585 N N . LEU A 1 72 ? -3.361 -2.261 -12.381 1.00 65.56 72 LEU A N 1
ATOM 586 C CA . LEU A 1 72 ? -3.981 -3.450 -12.979 1.00 65.56 72 LEU A CA 1
ATOM 587 C C . LEU A 1 72 ? -5.262 -3.837 -12.229 1.00 65.56 72 LEU A C 1
ATOM 589 O O . LEU A 1 72 ? -6.253 -4.242 -12.834 1.00 65.56 72 LEU A O 1
ATOM 593 N N . TRP A 1 73 ? -5.302 -3.560 -10.932 1.00 63.25 73 TRP A N 1
ATOM 594 C CA . TRP A 1 73 ? -6.465 -3.785 -10.087 1.00 63.25 73 TRP A CA 1
ATOM 595 C C . TRP A 1 73 ? -7.573 -2.761 -10.253 1.00 63.25 73 TRP A C 1
ATOM 597 O O . TRP A 1 73 ? -8.732 -3.150 -10.203 1.00 63.25 73 TRP A O 1
ATOM 607 N N . ARG A 1 74 ? -7.277 -1.489 -10.561 1.00 62.50 74 ARG A N 1
ATOM 608 C CA . ARG A 1 74 ? -8.321 -0.559 -11.032 1.00 62.50 74 ARG A CA 1
ATOM 609 C C . ARG A 1 74 ? -8.953 -1.073 -12.320 1.00 62.50 74 ARG A C 1
ATOM 611 O O . ARG A 1 74 ? -10.159 -0.939 -12.481 1.00 62.50 74 ARG A O 1
ATOM 618 N N . ARG A 1 75 ? -8.180 -1.704 -13.213 1.00 67.62 75 ARG A N 1
ATOM 619 C CA . ARG A 1 75 ? -8.725 -2.318 -14.439 1.00 67.62 75 ARG A CA 1
ATOM 620 C C . ARG A 1 75 ? -9.580 -3.552 -14.136 1.00 67.62 75 ARG A C 1
ATOM 622 O O . ARG A 1 75 ? -10.606 -3.743 -14.784 1.00 67.62 75 ARG A O 1
ATOM 629 N N . ILE A 1 76 ? -9.185 -4.366 -13.157 1.00 67.94 76 ILE A N 1
ATOM 630 C CA . ILE A 1 76 ? -9.955 -5.539 -12.716 1.00 67.94 76 ILE A CA 1
ATOM 631 C C . ILE A 1 76 ? -11.238 -5.111 -11.984 1.00 67.94 76 ILE A C 1
ATOM 633 O O . ILE A 1 76 ? -12.316 -5.580 -12.331 1.00 67.94 76 ILE A O 1
ATOM 637 N N . LEU A 1 77 ? -11.169 -4.156 -11.055 1.00 66.94 77 LEU A N 1
ATOM 638 C CA . LEU A 1 77 ? -12.334 -3.609 -10.349 1.00 66.94 77 LEU A CA 1
ATOM 639 C C . LEU A 1 77 ? -13.294 -2.875 -11.293 1.00 66.94 77 LEU A C 1
ATOM 641 O O . LEU A 1 77 ? -14.505 -3.062 -11.195 1.00 66.94 77 LEU A O 1
ATOM 645 N N . ALA A 1 78 ? -12.772 -2.112 -12.259 1.00 65.19 78 ALA A N 1
ATOM 646 C CA . ALA A 1 78 ? -13.589 -1.475 -13.291 1.00 65.19 78 ALA A CA 1
ATO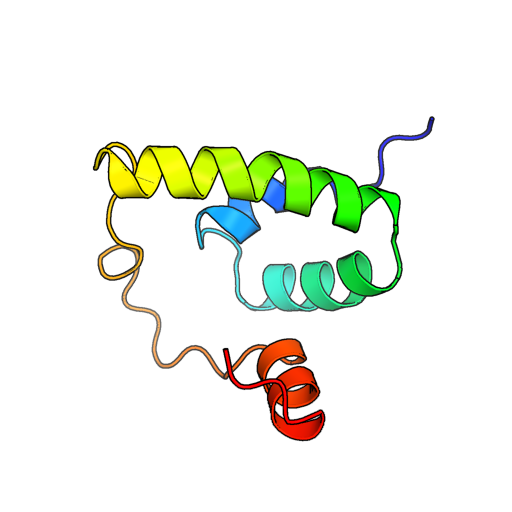M 647 C C . ALA A 1 78 ? -14.334 -2.502 -14.159 1.00 65.19 78 ALA A C 1
ATOM 649 O O . ALA A 1 78 ? -15.461 -2.244 -14.572 1.00 65.19 78 ALA A O 1
ATOM 650 N N . ARG A 1 79 ? -13.740 -3.681 -14.403 1.00 62.78 79 ARG A N 1
ATOM 651 C CA . ARG A 1 79 ? -14.406 -4.807 -15.080 1.00 62.78 79 ARG A CA 1
ATOM 652 C C . ARG A 1 79 ? -15.452 -5.506 -14.214 1.00 62.78 79 ARG A C 1
ATOM 654 O O . ARG A 1 79 ? -16.416 -6.027 -14.760 1.00 62.78 79 ARG A O 1
ATOM 661 N N . LEU A 1 80 ? -15.274 -5.512 -12.895 1.00 67.44 80 LEU A N 1
ATOM 662 C CA . LEU A 1 80 ? -16.209 -6.115 -11.941 1.00 67.44 80 LEU A CA 1
ATOM 663 C C . LEU A 1 80 ? -17.377 -5.189 -11.563 1.00 67.44 80 LEU A C 1
ATOM 665 O O . LEU A 1 80 ? -18.246 -5.592 -10.799 1.00 67.44 80 LEU A O 1
ATOM 669 N N . GLY A 1 81 ? -17.427 -3.958 -12.084 1.00 49.56 81 GLY A N 1
ATOM 670 C CA . GLY A 1 81 ? -18.550 -3.041 -11.864 1.00 49.56 81 GLY A CA 1
ATOM 671 C C . GLY A 1 81 ? -18.666 -2.490 -10.437 1.00 49.56 81 GLY A C 1
ATOM 672 O O . GLY A 1 81 ? -19.625 -1.775 -10.153 1.00 49.56 81 GLY A O 1
ATOM 673 N N . LEU A 1 82 ? -17.693 -2.752 -9.554 1.00 55.78 82 LEU A N 1
ATOM 674 C CA . LEU A 1 82 ? -17.600 -2.107 -8.242 1.00 55.78 82 LEU A CA 1
ATOM 675 C C . LEU A 1 82 ? -17.101 -0.664 -8.415 1.00 55.78 82 LEU A C 1
ATOM 677 O O . LEU A 1 82 ? -15.936 -0.342 -8.184 1.00 55.78 82 LEU A O 1
ATOM 681 N N . LYS A 1 83 ? -18.003 0.216 -8.853 1.00 44.16 83 LYS A N 1
ATOM 682 C CA . LYS A 1 83 ? -17.880 1.655 -8.613 1.00 44.16 83 LYS A CA 1
ATOM 683 C C . LYS A 1 83 ? -18.108 1.886 -7.118 1.00 44.16 83 LYS A C 1
ATOM 685 O O . LYS A 1 83 ? -19.184 1.570 -6.618 1.00 44.16 83 LYS A O 1
ATOM 690 N N . ARG A 1 84 ? -17.085 2.383 -6.423 1.00 43.94 84 ARG A N 1
ATOM 691 C CA . ARG A 1 84 ? -17.270 3.080 -5.145 1.00 43.94 84 ARG A CA 1
ATOM 692 C C . ARG A 1 84 ? -17.822 4.470 -5.425 1.00 43.94 84 ARG A C 1
ATOM 694 O O . ARG A 1 84 ? -17.381 5.055 -6.442 1.00 43.94 84 ARG A O 1
#

Sequence (84 aa):
MKKCKYEHWIDGYLLDRLKPEDQAAFEEHYFICPHCFAKLDQQSEIVQILRKEGVLGDPGEACEHVHRPPSLWRRILARLGLKR